Protein AF-A0A9E4BXF0-F1 (afdb_monomer_lite)

Foldseek 3Di:
DDDADEAEPVPVVVQVVCCVVPVDHHYPCPDDPVVVVVVVVVVVVCCVPPVVLWDQDPVGDIDSCHPPPVVVPPDDPDD

Sequence (79 aa):
MSQPPIFAPDKKEDILAFFQQYKYAVVADALSVDDICALNAFVDRSKGEIPREWGPDRLGVFSHAPSWTALSSQRSPTI

pLDDT: mean 81.05, std 17.48, range [43.34, 96.88]

Structure (mmCIF, N/CA/C/O backbone):
data_AF-A0A9E4BXF0-F1
#
_entry.id   AF-A0A9E4BXF0-F1
#
loop_
_atom_site.group_PDB
_atom_site.id
_atom_site.type_symbol
_atom_site.label_atom_id
_atom_site.label_alt_id
_atom_site.label_comp_id
_atom_site.label_asym_id
_atom_site.label_entity_id
_atom_site.label_seq_id
_atom_site.pdbx_PDB_ins_code
_atom_site.Cartn_x
_atom_site.Cartn_y
_atom_site.Cartn_z
_atom_site.occupancy
_atom_site.B_iso_or_equiv
_atom_site.auth_seq_id
_atom_site.auth_comp_id
_atom_site.auth_asym_id
_atom_site.auth_atom_id
_atom_site.pdbx_PDB_model_num
ATOM 1 N N . MET A 1 1 ? 6.771 -9.007 18.872 1.00 48.12 1 MET A N 1
ATOM 2 C CA . MET A 1 1 ? 5.823 -7.873 18.866 1.00 48.12 1 MET A CA 1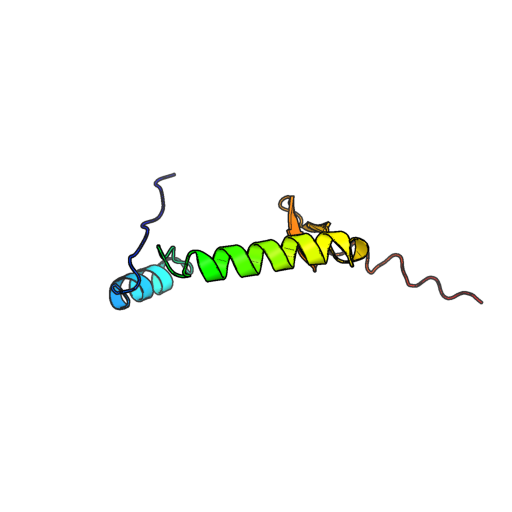
ATOM 3 C C . MET A 1 1 ? 4.484 -8.400 18.383 1.00 48.12 1 MET A C 1
ATOM 5 O O . MET A 1 1 ? 4.493 -9.194 17.451 1.00 48.12 1 MET A O 1
ATOM 9 N N . SER A 1 2 ? 3.373 -8.052 19.032 1.00 72.75 2 SER A N 1
ATOM 10 C CA . SER A 1 2 ? 2.033 -8.399 18.539 1.00 72.75 2 SER A CA 1
ATOM 11 C C . SER A 1 2 ? 1.796 -7.715 17.192 1.00 72.75 2 SER A C 1
ATOM 13 O O . SER A 1 2 ? 2.170 -6.551 17.039 1.00 72.75 2 SER A O 1
ATOM 15 N N . GLN A 1 3 ? 1.214 -8.418 16.219 1.00 77.44 3 GLN A N 1
ATOM 16 C CA . GLN A 1 3 ? 0.836 -7.792 14.951 1.00 77.44 3 GLN A CA 1
ATOM 17 C C . GLN A 1 3 ? -0.129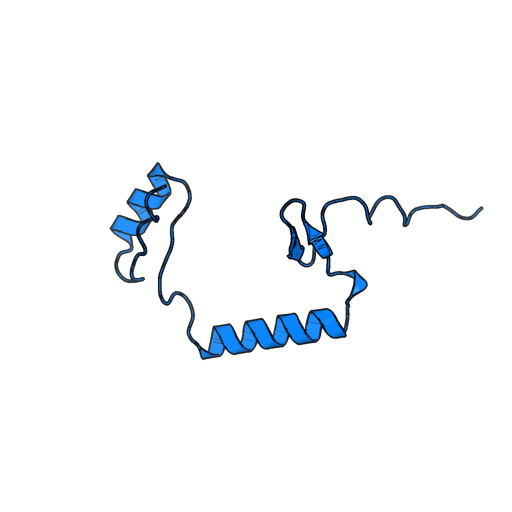 -6.623 15.215 1.00 77.44 3 GLN A C 1
ATOM 19 O O . GLN A 1 3 ? -1.001 -6.754 16.080 1.00 77.44 3 GLN A O 1
ATOM 24 N N . PRO A 1 4 ? 0.035 -5.477 14.528 1.00 83.06 4 PRO A N 1
ATOM 25 C CA . PRO A 1 4 ? -0.916 -4.380 14.641 1.00 83.06 4 PRO A CA 1
ATOM 26 C C . PRO A 1 4 ? -2.294 -4.826 14.129 1.00 83.06 4 PRO A C 1
ATOM 28 O O . PRO A 1 4 ? -2.357 -5.653 13.215 1.00 83.06 4 PRO A O 1
ATOM 31 N N . PRO A 1 5 ? -3.394 -4.296 14.691 1.00 91.44 5 PRO A N 1
ATOM 32 C CA . PRO A 1 5 ? -4.722 -4.574 14.165 1.00 91.44 5 PRO A CA 1
ATOM 33 C C . PRO A 1 5 ? -4.829 -4.075 12.720 1.00 91.44 5 PRO A C 1
ATOM 35 O O . PRO A 1 5 ? -4.337 -2.995 12.383 1.00 91.44 5 PRO A O 1
ATOM 38 N N . ILE A 1 6 ? -5.478 -4.880 11.880 1.00 94.25 6 ILE A N 1
ATOM 39 C CA . ILE A 1 6 ? -5.801 -4.545 10.494 1.00 94.25 6 ILE A CA 1
ATOM 40 C C . ILE A 1 6 ? -7.293 -4.224 10.448 1.00 94.25 6 ILE A C 1
ATOM 42 O O . ILE A 1 6 ? -8.116 -5.041 10.858 1.00 94.25 6 ILE A O 1
ATOM 46 N N . PHE A 1 7 ? -7.636 -3.031 9.975 1.00 94.69 7 PHE A N 1
ATOM 47 C CA . PHE A 1 7 ? -9.007 -2.535 9.951 1.00 94.69 7 PHE A CA 1
ATOM 48 C C . PHE A 1 7 ? -9.637 -2.704 8.571 1.00 94.69 7 PHE A C 1
ATOM 50 O O . PHE A 1 7 ? -8.980 -2.477 7.557 1.00 94.69 7 PHE A O 1
ATOM 57 N N . ALA A 1 8 ? -10.924 -3.038 8.532 1.00 93.62 8 ALA A N 1
ATOM 58 C CA . ALA A 1 8 ? -11.723 -2.883 7.323 1.00 93.62 8 ALA A CA 1
ATOM 59 C C . ALA A 1 8 ? -12.058 -1.388 7.098 1.00 93.62 8 ALA A C 1
ATOM 61 O O . ALA A 1 8 ? -12.180 -0.644 8.080 1.00 93.62 8 ALA A O 1
ATOM 62 N N . PRO A 1 9 ? -12.216 -0.918 5.844 1.00 89.19 9 PRO A N 1
ATOM 63 C CA . PRO A 1 9 ? -12.416 0.506 5.546 1.00 89.19 9 PRO A CA 1
ATOM 64 C C . PRO A 1 9 ? -13.664 1.140 6.185 1.00 89.19 9 PRO A C 1
ATOM 66 O O . PRO A 1 9 ? -13.709 2.354 6.386 1.00 89.19 9 PRO A O 1
ATOM 69 N N . ASP A 1 10 ? -14.675 0.338 6.524 1.00 92.62 10 ASP A N 1
ATOM 70 C CA . ASP A 1 10 ? -15.918 0.780 7.164 1.00 92.62 10 ASP A CA 1
ATOM 71 C C . ASP A 1 10 ? -15.738 1.149 8.650 1.00 92.62 10 ASP A C 1
ATOM 73 O O . ASP A 1 10 ? -16.563 1.867 9.216 1.00 92.62 10 ASP A O 1
ATOM 77 N N . LYS A 1 11 ? -14.638 0.733 9.291 1.00 93.94 11 LYS A N 1
ATOM 78 C CA . LYS A 1 11 ? -14.345 0.968 10.719 1.00 93.94 11 LYS A CA 1
ATOM 79 C C . LYS A 1 11 ? -13.686 2.319 10.992 1.00 93.94 11 LYS A C 1
ATOM 81 O O . LYS A 1 11 ? -12.719 2.418 11.745 1.00 93.94 11 LYS A O 1
ATOM 86 N N . LYS A 1 12 ? -14.207 3.386 10.383 1.00 93.38 12 LYS A N 1
ATOM 87 C CA . LYS A 1 12 ? -13.606 4.732 10.425 1.00 93.38 12 LYS A CA 1
ATOM 88 C C . LYS A 1 12 ? -13.320 5.230 11.847 1.00 93.38 12 LYS A C 1
ATOM 90 O O . LYS A 1 12 ? -12.259 5.800 12.084 1.00 93.38 12 LYS A O 1
ATOM 95 N N . GLU A 1 13 ? -14.254 5.051 12.774 1.00 96.50 13 GLU A N 1
ATOM 96 C CA . GLU A 1 13 ? -14.122 5.543 14.153 1.00 96.50 13 GLU A CA 1
ATOM 97 C C . GLU A 1 13 ? -13.009 4.810 14.912 1.00 96.50 13 GLU A C 1
ATOM 99 O O . GLU A 1 13 ? -12.156 5.459 15.520 1.00 96.50 13 GLU A O 1
ATOM 104 N N . ASP A 1 14 ? -12.945 3.484 14.777 1.00 94.88 14 ASP A N 1
ATOM 105 C CA . ASP A 1 14 ? -11.899 2.653 15.381 1.00 94.88 14 ASP A CA 1
ATOM 106 C C . ASP A 1 14 ? -10.518 2.971 14.788 1.00 94.88 14 ASP A C 1
ATOM 108 O O . ASP A 1 14 ? -9.538 3.115 15.523 1.00 94.88 14 ASP A O 1
ATOM 112 N N . ILE A 1 15 ? -10.445 3.154 13.463 1.00 95.25 15 ILE A N 1
ATOM 113 C CA . ILE A 1 15 ? -9.223 3.570 12.761 1.00 95.25 15 ILE A CA 1
ATOM 114 C C . ILE A 1 15 ? -8.739 4.917 13.302 1.00 95.25 15 ILE A C 1
ATOM 116 O O . ILE A 1 15 ? -7.553 5.075 13.594 1.00 95.25 15 ILE A O 1
ATOM 120 N N . LEU A 1 16 ? -9.641 5.893 13.443 1.00 95.88 16 LEU A N 1
ATOM 121 C CA . LEU A 1 16 ? -9.299 7.223 13.945 1.00 95.88 16 LEU A CA 1
ATOM 122 C C . LEU A 1 16 ? -8.839 7.175 15.403 1.00 95.88 16 LEU A C 1
ATOM 124 O O . LEU A 1 16 ? -7.836 7.809 15.727 1.00 95.88 16 LEU A O 1
ATOM 128 N N . ALA A 1 17 ? -9.516 6.414 16.264 1.00 96.06 17 ALA A N 1
ATOM 129 C CA . ALA A 1 17 ? -9.115 6.240 17.657 1.00 96.06 17 ALA A CA 1
ATOM 130 C C . ALA A 1 17 ? -7.719 5.600 17.762 1.00 96.06 17 ALA A C 1
ATOM 132 O O . ALA A 1 17 ? -6.844 6.114 18.466 1.00 96.06 17 ALA A O 1
ATOM 133 N N . PHE A 1 18 ? -7.466 4.537 16.991 1.00 95.50 18 PHE A N 1
ATOM 134 C CA . PHE A 1 18 ? -6.160 3.882 16.945 1.00 95.50 18 PHE A CA 1
ATOM 135 C C . PHE A 1 18 ? -5.074 4.826 16.412 1.00 95.50 18 PHE A C 1
ATOM 137 O O . PHE A 1 18 ? -4.008 4.961 17.016 1.00 95.50 18 PHE A O 1
ATOM 144 N N . PHE A 1 19 ? -5.352 5.554 15.329 1.00 94.81 19 PHE A N 1
ATOM 145 C CA . PHE A 1 19 ? -4.424 6.533 14.769 1.00 94.81 19 PHE A CA 1
ATOM 146 C C . PHE A 1 19 ? -4.109 7.664 15.754 1.00 94.81 19 PHE A C 1
ATOM 148 O O . PHE A 1 19 ? -2.956 8.078 15.877 1.00 94.81 19 PHE A O 1
ATOM 155 N N . GLN A 1 20 ? -5.097 8.165 16.498 1.00 96.88 20 GLN A N 1
ATOM 156 C CA . GLN A 1 20 ? -4.869 9.201 17.507 1.00 96.88 20 GLN A CA 1
ATOM 157 C C . GLN A 1 20 ? -3.888 8.738 18.588 1.00 96.88 20 GLN A C 1
ATOM 159 O O . GLN A 1 20 ? -3.018 9.525 18.980 1.00 96.88 20 GLN A O 1
ATOM 164 N N . GLN A 1 21 ? -3.985 7.478 19.014 1.00 96.25 21 GLN A N 1
ATOM 165 C CA . GLN A 1 21 ? -3.115 6.889 20.029 1.00 96.25 21 GLN A CA 1
ATOM 166 C C . GLN A 1 21 ? -1.721 6.531 19.488 1.00 96.25 21 GLN A C 1
ATOM 168 O O . GLN A 1 21 ? -0.720 6.858 20.123 1.00 96.25 21 GLN A O 1
ATOM 173 N N . TYR A 1 22 ? -1.641 5.890 18.319 1.00 94.31 22 TYR A N 1
ATOM 174 C CA . TYR A 1 22 ? -0.410 5.256 17.827 1.00 94.31 22 TYR A CA 1
ATOM 175 C C . TYR A 1 22 ? 0.253 5.969 16.644 1.00 94.31 22 TYR A C 1
ATOM 177 O O . TYR A 1 22 ? 1.379 5.633 16.287 1.00 94.31 22 TYR A O 1
ATOM 185 N N . LYS A 1 23 ? -0.406 6.972 16.053 1.00 94.62 23 LYS A N 1
ATOM 186 C CA . LYS A 1 23 ? 0.064 7.770 14.900 1.00 94.62 23 LYS A CA 1
ATOM 187 C C . LYS A 1 23 ? 0.268 6.983 13.601 1.00 94.62 23 LYS A C 1
ATOM 189 O O . LYS A 1 23 ? 0.868 7.496 12.662 1.00 94.62 23 LYS A O 1
ATOM 194 N N . TYR A 1 24 ? -0.267 5.769 13.523 1.00 93.31 24 TYR A N 1
ATOM 195 C CA . TYR A 1 24 ? -0.383 4.979 12.299 1.00 93.31 24 TYR A CA 1
ATOM 196 C C . TYR A 1 24 ? -1.662 4.138 12.350 1.00 93.31 24 TYR A C 1
ATOM 198 O O . TYR A 1 24 ? -2.249 3.971 13.417 1.00 93.31 24 TYR A O 1
ATOM 206 N N . ALA A 1 25 ? -2.085 3.610 11.204 1.00 93.31 25 ALA A N 1
ATOM 207 C CA . ALA A 1 25 ? -3.141 2.609 11.101 1.00 93.31 25 ALA A CA 1
ATOM 208 C C . ALA A 1 25 ? -2.863 1.695 9.899 1.00 93.31 25 ALA A C 1
ATOM 210 O O . ALA A 1 25 ? -2.223 2.122 8.937 1.00 93.31 25 ALA A O 1
ATOM 211 N N . VAL A 1 26 ? -3.338 0.449 9.959 1.00 93.31 26 VAL A N 1
ATOM 212 C CA . VAL A 1 26 ? -3.256 -0.513 8.852 1.00 93.31 26 VAL A CA 1
ATOM 213 C C . VAL A 1 26 ? -4.671 -0.817 8.386 1.00 93.31 26 VAL A C 1
ATOM 215 O O . VAL A 1 26 ? -5.480 -1.311 9.167 1.00 93.31 26 VAL A O 1
ATOM 218 N N . VAL A 1 27 ? -4.977 -0.508 7.130 1.00 93.56 27 VAL A N 1
ATOM 219 C CA . VAL A 1 27 ? -6.308 -0.708 6.545 1.00 93.56 27 VAL A CA 1
ATOM 220 C C . VAL A 1 27 ? -6.206 -1.774 5.458 1.00 93.56 27 VAL A C 1
ATOM 222 O O . VAL A 1 27 ? -5.367 -1.660 4.564 1.00 93.56 27 VAL A O 1
ATOM 225 N N . ALA A 1 28 ? -7.025 -2.818 5.559 1.00 92.75 28 ALA A N 1
ATOM 226 C CA . ALA A 1 28 ? -7.171 -3.833 4.523 1.00 92.75 28 ALA A CA 1
ATOM 227 C C . ALA A 1 28 ? -7.963 -3.277 3.338 1.00 92.75 28 ALA A C 1
ATOM 229 O O . ALA A 1 28 ? -8.824 -2.417 3.515 1.00 92.75 28 ALA A O 1
ATOM 230 N N . ASP A 1 29 ? -7.669 -3.788 2.142 1.00 90.19 29 ASP A N 1
ATOM 231 C CA . ASP A 1 29 ? -8.455 -3.530 0.928 1.00 90.19 29 ASP A CA 1
ATOM 232 C C . ASP A 1 29 ? -8.659 -2.033 0.623 1.00 90.19 29 ASP A C 1
ATOM 234 O O . ASP A 1 29 ? -9.674 -1.616 0.072 1.00 90.19 29 ASP A O 1
ATOM 238 N N . ALA A 1 30 ? -7.679 -1.200 0.994 1.00 90.00 30 ALA A N 1
ATOM 239 C CA . ALA A 1 30 ? -7.733 0.247 0.788 1.00 90.00 30 ALA A CA 1
ATOM 240 C C . ALA A 1 30 ? -7.676 0.648 -0.698 1.00 90.00 30 ALA A C 1
ATOM 242 O O . ALA A 1 30 ? -8.079 1.754 -1.053 1.00 90.00 30 ALA A O 1
ATOM 243 N N . LEU A 1 31 ? -7.158 -0.239 -1.551 1.00 91.38 31 LEU A N 1
ATOM 244 C CA . LEU A 1 31 ? -7.082 -0.089 -2.999 1.00 91.38 31 LEU A CA 1
ATOM 245 C C . LEU A 1 31 ? -7.624 -1.354 -3.657 1.00 91.38 31 LEU A C 1
ATOM 247 O O . LEU A 1 31 ? -7.460 -2.454 -3.123 1.00 91.38 31 LEU A O 1
ATOM 251 N N . SER A 1 32 ? -8.230 -1.199 -4.833 1.00 94.00 32 SER A N 1
ATOM 252 C CA . SER A 1 32 ? -8.620 -2.349 -5.641 1.00 94.00 32 SER A CA 1
ATOM 253 C C . SER A 1 32 ? -7.386 -3.083 -6.179 1.00 94.00 32 SER A C 1
ATOM 255 O O . SER A 1 32 ? -6.290 -2.522 -6.269 1.00 94.00 32 SER A O 1
ATOM 257 N N . VAL A 1 33 ? -7.561 -4.346 -6.574 1.00 94.62 33 VAL A N 1
ATOM 258 C CA . VAL A 1 33 ? -6.490 -5.123 -7.220 1.00 94.62 33 VAL A CA 1
ATOM 259 C C . VAL A 1 33 ? -6.011 -4.433 -8.501 1.00 94.62 33 VAL A C 1
ATOM 261 O O . VAL A 1 33 ? -4.808 -4.369 -8.739 1.00 94.62 33 VAL A O 1
ATOM 264 N N . ASP A 1 34 ? -6.929 -3.856 -9.278 1.00 96.50 34 ASP A N 1
ATOM 265 C CA . ASP A 1 34 ? -6.603 -3.166 -10.528 1.00 96.50 34 ASP A CA 1
ATOM 266 C C . ASP A 1 34 ? -5.758 -1.907 -10.283 1.00 96.50 34 ASP A C 1
ATOM 268 O O . ASP A 1 34 ? -4.770 -1.684 -10.987 1.00 96.50 34 ASP A O 1
ATOM 272 N N . ASP A 1 35 ? -6.072 -1.129 -9.240 1.00 96.00 35 ASP A N 1
ATOM 273 C CA . ASP A 1 35 ? -5.270 0.038 -8.849 1.00 96.00 35 ASP A CA 1
ATOM 274 C C . ASP A 1 35 ? -3.859 -0.377 -8.415 1.00 96.00 35 ASP A C 1
ATOM 276 O O . ASP A 1 35 ? -2.870 0.248 -8.802 1.00 96.00 35 ASP A O 1
ATOM 280 N N . ILE A 1 36 ? -3.746 -1.466 -7.647 1.00 93.94 36 ILE A N 1
ATOM 281 C CA . ILE A 1 36 ? -2.451 -2.024 -7.234 1.00 93.94 36 ILE A CA 1
ATOM 282 C C . ILE A 1 36 ? -1.650 -2.473 -8.462 1.00 93.94 36 ILE A C 1
ATOM 284 O O . ILE A 1 36 ? -0.460 -2.170 -8.569 1.00 93.94 36 ILE A O 1
ATOM 288 N N . CYS A 1 37 ? -2.286 -3.160 -9.414 1.00 96.00 37 CYS A N 1
ATOM 289 C CA . CYS A 1 37 ? -1.655 -3.566 -10.667 1.00 96.00 37 CYS A CA 1
ATOM 290 C C . CYS A 1 37 ? -1.167 -2.358 -11.478 1.00 96.00 37 CYS A C 1
ATOM 292 O O . CYS A 1 37 ? -0.029 -2.363 -11.952 1.00 96.00 37 CYS A O 1
ATOM 294 N N . ALA A 1 38 ? -1.984 -1.310 -11.600 1.00 95.94 38 ALA A N 1
ATOM 295 C CA . ALA A 1 38 ? -1.617 -0.087 -12.307 1.00 95.94 38 ALA A CA 1
ATOM 296 C C . ALA A 1 38 ? -0.427 0.631 -11.646 1.00 95.94 38 ALA A C 1
ATOM 298 O O . ALA A 1 38 ? 0.503 1.054 -12.341 1.00 95.94 38 ALA A O 1
ATOM 299 N N . LEU A 1 39 ? -0.413 0.727 -10.312 1.00 93.62 39 LEU A N 1
ATOM 300 C CA . LEU A 1 39 ? 0.693 1.321 -9.555 1.00 93.62 39 LEU A CA 1
ATOM 301 C C . LEU A 1 39 ? 1.987 0.514 -9.702 1.00 93.62 39 LEU A C 1
ATOM 303 O O . LEU A 1 39 ? 3.045 1.099 -9.935 1.00 93.62 39 LEU A O 1
ATOM 307 N N . ASN A 1 40 ? 1.914 -0.817 -9.637 1.00 92.19 40 ASN A N 1
ATOM 308 C CA . ASN A 1 40 ? 3.079 -1.677 -9.846 1.00 92.19 40 ASN A CA 1
ATOM 309 C C . ASN A 1 40 ? 3.643 -1.526 -11.264 1.00 92.19 40 ASN A C 1
ATOM 311 O O . ASN A 1 40 ? 4.843 -1.312 -11.423 1.00 92.19 40 ASN A O 1
ATOM 315 N N . ALA A 1 41 ? 2.782 -1.525 -12.286 1.00 94.06 41 ALA A N 1
ATOM 316 C CA . ALA A 1 41 ? 3.206 -1.315 -13.669 1.00 94.06 41 ALA A CA 1
ATOM 317 C C . ALA A 1 41 ? 3.867 0.060 -13.876 1.00 94.06 41 ALA A C 1
ATOM 319 O O . ALA A 1 41 ? 4.835 0.183 -14.630 1.00 94.06 41 ALA A O 1
ATOM 320 N N . PHE A 1 42 ? 3.372 1.102 -13.198 1.00 90.94 42 PHE A N 1
ATOM 321 C CA . PHE A 1 42 ? 4.017 2.413 -13.189 1.00 90.94 42 PHE A CA 1
ATOM 322 C C . PHE A 1 42 ? 5.413 2.359 -12.554 1.00 90.94 42 PHE A C 1
ATOM 324 O O . PHE A 1 42 ? 6.361 2.876 -13.144 1.00 90.94 42 PHE A O 1
ATOM 331 N N . VAL A 1 43 ? 5.556 1.724 -11.386 1.00 89.44 43 VAL A N 1
ATOM 332 C CA . VAL A 1 43 ? 6.848 1.583 -10.693 1.00 89.44 43 VAL A CA 1
ATOM 333 C C . VAL A 1 43 ? 7.853 0.820 -11.554 1.00 89.44 43 VAL A C 1
ATOM 335 O O . VAL A 1 43 ? 8.994 1.262 -11.687 1.00 89.44 43 VAL A O 1
ATOM 338 N N . ASP A 1 44 ? 7.439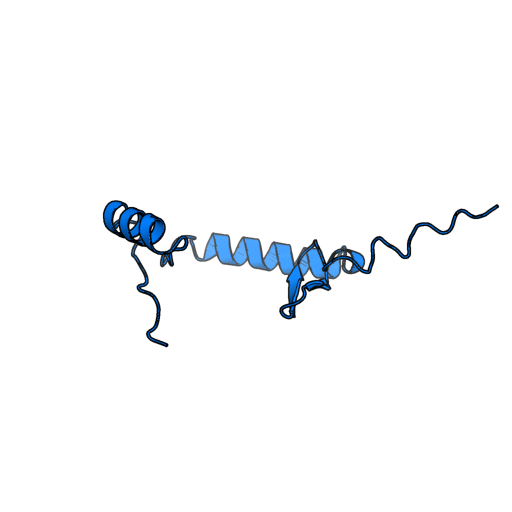 -0.283 -12.174 1.00 90.06 44 ASP A N 1
ATOM 339 C CA . ASP A 1 44 ? 8.309 -1.103 -13.021 1.00 90.06 44 ASP A CA 1
ATOM 340 C C . ASP A 1 44 ? 8.784 -0.335 -14.257 1.00 90.06 44 ASP A C 1
ATOM 342 O O . ASP A 1 44 ? 9.981 -0.314 -14.556 1.00 90.06 44 ASP A O 1
ATOM 346 N N . ARG A 1 45 ? 7.871 0.374 -14.934 1.00 91.19 45 ARG A N 1
ATOM 347 C CA . ARG A 1 45 ? 8.223 1.240 -16.066 1.00 91.19 45 ARG A CA 1
ATOM 348 C C . ARG A 1 45 ? 9.169 2.362 -15.639 1.00 91.19 45 ARG A C 1
ATOM 350 O O . ARG A 1 45 ? 10.193 2.573 -16.282 1.00 91.19 45 ARG A O 1
ATOM 357 N N . SER A 1 46 ? 8.865 3.034 -14.530 1.00 88.69 46 SER A N 1
ATOM 358 C CA . SER A 1 46 ? 9.676 4.131 -13.994 1.00 88.69 46 SER A CA 1
ATOM 359 C C . SER A 1 46 ? 11.103 3.675 -13.661 1.00 88.69 46 SER A C 1
ATOM 361 O O . SER A 1 46 ? 12.069 4.344 -14.025 1.00 88.69 46 SER A O 1
ATOM 363 N N . LYS A 1 47 ? 11.275 2.493 -13.057 1.00 86.31 47 LYS A N 1
ATOM 364 C CA . LYS A 1 47 ? 12.606 1.918 -12.796 1.00 86.31 47 LYS A CA 1
ATOM 365 C C . LYS A 1 47 ? 13.403 1.648 -14.075 1.00 86.31 47 LYS A C 1
ATOM 367 O O . LYS A 1 47 ? 14.626 1.767 -14.049 1.00 86.31 47 LYS A O 1
ATOM 372 N N . GLY A 1 48 ? 12.735 1.281 -15.168 1.00 86.94 48 GLY A N 1
ATOM 373 C CA . GLY A 1 48 ? 13.372 1.060 -16.468 1.00 86.94 48 GLY A CA 1
ATOM 374 C C . GLY A 1 48 ? 13.730 2.356 -17.201 1.00 86.94 48 GLY A C 1
ATOM 375 O O . GLY A 1 48 ? 14.818 2.461 -17.764 1.00 86.94 48 GLY A O 1
ATOM 376 N N . GLU A 1 49 ? 12.835 3.344 -17.184 1.00 89.88 49 GLU A N 1
ATOM 377 C CA . GLU A 1 49 ? 12.976 4.592 -17.949 1.00 89.88 49 GLU A CA 1
ATOM 378 C C . GLU A 1 49 ? 13.888 5.617 -17.263 1.00 89.88 49 GLU A C 1
ATOM 380 O O . GLU A 1 49 ? 14.684 6.284 -17.925 1.00 89.88 49 GLU A O 1
ATOM 385 N N . ILE A 1 50 ? 13.807 5.727 -15.934 1.00 84.44 50 ILE A N 1
ATOM 386 C CA . ILE A 1 50 ? 14.541 6.721 -15.135 1.00 84.44 50 ILE A CA 1
ATOM 387 C C . ILE A 1 50 ? 15.301 6.075 -13.966 1.00 84.44 50 ILE A C 1
ATOM 389 O O . ILE A 1 50 ? 15.176 6.501 -12.817 1.00 84.44 50 ILE A O 1
ATOM 393 N N . PRO A 1 51 ? 16.171 5.078 -14.223 1.00 81.81 51 PRO A N 1
ATOM 394 C CA . PRO A 1 51 ? 16.838 4.301 -13.175 1.00 81.81 51 PRO A CA 1
ATOM 395 C C . PRO A 1 51 ? 17.693 5.147 -12.220 1.00 81.81 51 PRO A C 1
ATOM 397 O O . PRO A 1 51 ? 17.917 4.747 -11.085 1.00 81.81 51 PRO A O 1
ATOM 400 N N . ARG A 1 52 ? 18.167 6.323 -12.658 1.00 81.88 52 ARG A N 1
ATOM 401 C CA . ARG A 1 52 ? 18.988 7.237 -11.841 1.00 81.88 52 ARG A CA 1
ATOM 402 C C . ARG A 1 52 ? 18.204 7.950 -10.739 1.00 81.88 52 ARG A C 1
ATOM 404 O O . ARG A 1 52 ? 18.823 8.455 -9.809 1.00 81.88 52 ARG A O 1
ATOM 411 N N . GLU A 1 53 ? 16.882 8.019 -10.860 1.00 82.19 53 GLU A N 1
ATOM 412 C CA . GLU A 1 53 ? 16.017 8.618 -9.840 1.00 82.19 53 GLU A CA 1
ATOM 413 C C . GLU A 1 53 ? 15.654 7.622 -8.739 1.00 82.19 53 GLU A C 1
ATOM 415 O O . GLU A 1 53 ? 15.250 8.024 -7.654 1.00 82.19 53 GLU A O 1
ATOM 420 N N . TRP A 1 54 ? 15.842 6.327 -8.988 1.00 84.19 54 TRP A N 1
ATOM 421 C CA . TRP A 1 54 ? 15.546 5.270 -8.036 1.00 84.19 54 TRP A CA 1
ATOM 422 C C . TRP A 1 54 ? 16.786 4.872 -7.242 1.00 84.19 54 TRP A C 1
ATOM 424 O O . TRP A 1 54 ? 17.857 4.629 -7.793 1.00 84.19 54 TRP A O 1
ATOM 434 N N . GLY A 1 55 ? 16.627 4.706 -5.934 1.00 81.56 55 GLY A N 1
ATOM 435 C CA . GLY A 1 55 ? 17.652 4.081 -5.106 1.00 81.56 55 GLY A CA 1
ATOM 436 C C . GLY A 1 55 ? 17.146 3.757 -3.705 1.00 81.56 55 GLY A C 1
ATOM 437 O O . GLY A 1 55 ? 16.072 4.228 -3.316 1.00 81.56 55 GLY A O 1
ATOM 438 N N . PRO A 1 56 ? 17.889 2.932 -2.952 1.00 83.00 56 PRO A N 1
ATOM 439 C CA . PRO A 1 56 ? 17.512 2.576 -1.597 1.00 83.00 56 PRO A CA 1
ATOM 440 C C . PRO A 1 56 ? 17.658 3.785 -0.667 1.00 83.00 56 PRO A C 1
ATOM 442 O O . PRO A 1 56 ? 18.627 4.543 -0.745 1.00 83.00 56 PRO A O 1
ATOM 445 N N . ASP A 1 57 ? 16.702 3.951 0.239 1.00 75.50 57 ASP A N 1
ATOM 446 C CA . ASP A 1 57 ? 16.860 4.802 1.411 1.00 75.50 57 ASP A CA 1
ATOM 447 C C . ASP A 1 57 ? 17.681 4.094 2.510 1.00 75.50 57 ASP A C 1
ATOM 449 O O . ASP A 1 57 ? 18.159 2.966 2.352 1.00 75.50 57 ASP A O 1
ATOM 453 N N . ARG A 1 58 ? 17.823 4.748 3.669 1.00 69.69 58 ARG A N 1
ATOM 454 C CA . ARG A 1 58 ? 18.533 4.209 4.846 1.00 69.69 58 ARG A CA 1
ATOM 455 C C . ARG A 1 58 ? 17.984 2.874 5.378 1.00 69.69 58 ARG A C 1
ATOM 457 O O . ARG A 1 58 ? 18.649 2.244 6.195 1.00 69.69 58 ARG A O 1
ATOM 464 N N . LEU A 1 59 ? 16.775 2.480 4.981 1.00 77.75 59 LEU A N 1
ATOM 465 C CA . LEU A 1 59 ? 16.110 1.235 5.369 1.00 77.75 59 LEU A CA 1
ATOM 466 C C . LEU A 1 59 ? 16.095 0.208 4.224 1.00 77.75 59 LEU A C 1
ATOM 468 O O . LEU A 1 59 ? 15.480 -0.847 4.364 1.00 77.75 59 LEU A O 1
ATOM 472 N N . GLY A 1 60 ? 16.767 0.491 3.102 1.00 74.94 60 GLY A N 1
ATOM 473 C CA . GLY A 1 60 ? 16.770 -0.369 1.919 1.00 74.94 60 GLY A CA 1
ATOM 474 C C . GLY A 1 60 ? 15.506 -0.248 1.064 1.00 74.94 60 GLY A C 1
ATOM 475 O O . GLY A 1 60 ? 15.310 -1.052 0.153 1.00 74.94 60 GLY A O 1
ATOM 476 N N . VAL A 1 61 ? 14.647 0.742 1.326 1.00 79.06 61 VAL A N 1
ATOM 477 C CA . VAL A 1 61 ? 13.411 0.967 0.573 1.00 79.06 61 VAL A CA 1
ATOM 478 C C . VAL A 1 61 ? 13.731 1.757 -0.691 1.00 79.06 61 VAL A C 1
ATOM 480 O O . VAL A 1 61 ? 14.221 2.883 -0.627 1.00 79.06 61 VAL A O 1
ATOM 483 N N . PHE A 1 62 ? 13.451 1.174 -1.858 1.00 76.81 62 PHE A N 1
ATOM 484 C CA . PHE A 1 62 ? 13.660 1.840 -3.145 1.00 76.81 62 PHE A CA 1
ATOM 485 C C . PHE A 1 62 ? 12.596 2.910 -3.395 1.00 76.81 62 PHE A C 1
ATOM 487 O O . PHE A 1 62 ? 11.405 2.605 -3.451 1.00 76.81 62 PHE A O 1
ATOM 494 N N . SER A 1 63 ? 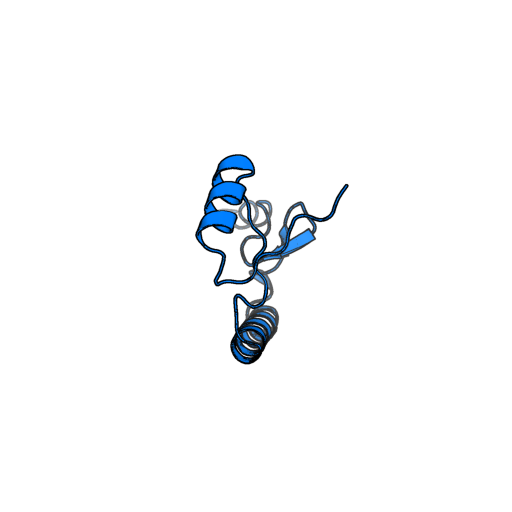13.028 4.153 -3.591 1.00 80.62 63 SER A N 1
ATOM 495 C CA . SER A 1 63 ? 12.144 5.290 -3.870 1.00 80.62 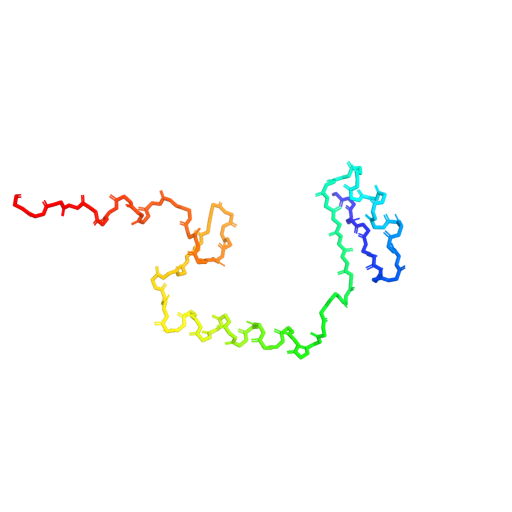63 SER A CA 1
ATOM 496 C C . SER A 1 63 ? 12.810 6.316 -4.794 1.00 80.62 63 SER A C 1
ATOM 498 O O . SER A 1 63 ? 14.010 6.227 -5.048 1.00 80.62 63 SER A O 1
ATOM 500 N N . HIS A 1 64 ? 12.032 7.303 -5.258 1.00 76.94 64 HIS A N 1
ATOM 501 C CA . HIS A 1 64 ? 12.506 8.455 -6.046 1.00 76.94 64 HIS A CA 1
ATOM 502 C C . HIS A 1 64 ? 13.388 9.447 -5.254 1.00 76.94 64 HIS A C 1
ATOM 504 O O . HIS A 1 64 ? 13.914 10.407 -5.812 1.00 76.94 64 HIS A O 1
ATOM 510 N N . ALA A 1 65 ? 13.525 9.258 -3.938 1.00 64.06 65 ALA A N 1
ATOM 511 C CA . ALA A 1 65 ? 14.310 10.119 -3.060 1.00 64.06 65 ALA A CA 1
ATOM 512 C C . ALA A 1 65 ? 15.352 9.291 -2.289 1.00 64.06 65 ALA A C 1
ATOM 514 O O . ALA A 1 65 ? 15.277 9.200 -1.059 1.00 64.06 65 ALA A O 1
ATOM 515 N N . PRO A 1 66 ? 16.325 8.668 -2.985 1.00 63.25 66 PRO A N 1
ATOM 516 C CA . PRO A 1 66 ? 17.406 7.954 -2.318 1.00 63.25 66 PRO A CA 1
ATOM 517 C C . PRO A 1 66 ? 18.107 8.915 -1.354 1.00 63.25 66 PRO A C 1
ATOM 519 O O . PRO A 1 66 ? 18.471 10.034 -1.722 1.00 63.25 66 PRO A O 1
ATOM 522 N N . SER A 1 67 ? 18.244 8.517 -0.091 1.00 57.41 67 SER A N 1
ATOM 523 C CA . SER A 1 67 ? 18.690 9.407 0.980 1.00 57.41 67 SER A CA 1
ATOM 524 C C . SER A 1 67 ? 20.077 10.003 0.695 1.00 57.41 67 SER A C 1
ATOM 526 O O . SER A 1 67 ? 21.099 9.341 0.823 1.00 57.41 67 SER A O 1
ATOM 528 N N . TRP A 1 68 ? 20.069 11.276 0.295 1.00 49.56 68 TRP A N 1
ATOM 529 C CA . TRP A 1 68 ? 21.052 12.352 0.472 1.00 49.56 68 TRP A CA 1
ATOM 530 C C . TRP A 1 68 ? 22.563 12.050 0.382 1.00 49.56 68 TRP A C 1
ATOM 532 O O . TRP A 1 68 ? 23.355 12.605 1.138 1.00 49.56 68 TRP A O 1
ATOM 542 N N . THR A 1 69 ? 23.011 11.247 -0.586 1.00 51.00 69 THR A N 1
ATOM 543 C CA . THR A 1 69 ? 24.433 11.264 -1.017 1.00 51.00 69 THR A CA 1
ATOM 544 C C . THR A 1 69 ? 24.616 11.524 -2.517 1.00 51.00 69 THR A C 1
ATOM 546 O O . THR A 1 69 ? 25.709 11.875 -2.950 1.00 51.00 69 THR A O 1
ATOM 549 N N . ALA A 1 70 ? 23.549 11.457 -3.321 1.00 47.16 70 ALA A N 1
ATOM 550 C CA . ALA A 1 70 ? 23.625 11.732 -4.762 1.00 47.16 70 ALA A CA 1
ATOM 551 C C . ALA A 1 70 ? 23.514 13.230 -5.124 1.00 47.16 70 ALA A C 1
ATOM 553 O O . ALA A 1 70 ? 23.986 13.643 -6.181 1.00 47.16 70 ALA A O 1
ATOM 554 N N . LEU A 1 71 ? 22.959 14.072 -4.242 1.00 44.94 71 LEU A N 1
ATOM 555 C CA . LEU A 1 71 ? 22.835 15.523 -4.475 1.00 44.94 71 LEU A CA 1
ATOM 556 C C . LEU A 1 71 ? 24.118 16.317 -4.167 1.00 44.94 71 LEU A C 1
ATOM 558 O O . LEU A 1 71 ? 24.247 17.459 -4.601 1.00 44.94 71 LEU A O 1
ATOM 562 N N . SER A 1 72 ? 25.089 15.720 -3.472 1.00 44.19 72 SER A N 1
ATOM 563 C CA . SER A 1 72 ? 26.393 16.330 -3.166 1.00 44.19 72 SER A CA 1
ATOM 564 C C . SER A 1 72 ? 27.466 16.061 -4.230 1.00 44.19 72 SER A C 1
ATOM 566 O O . SER A 1 72 ? 28.540 16.648 -4.151 1.00 44.19 72 SER A O 1
ATOM 568 N N . SER A 1 73 ? 27.194 15.225 -5.242 1.00 45.16 73 SER A N 1
ATOM 569 C CA . SER A 1 73 ? 28.175 14.862 -6.285 1.00 45.16 73 SER A CA 1
ATOM 570 C C . SER A 1 73 ? 27.896 15.478 -7.668 1.00 45.16 73 SER A C 1
ATOM 572 O O . SER A 1 73 ? 28.633 15.224 -8.612 1.00 45.16 73 SER A O 1
ATOM 574 N N . GLN A 1 74 ? 26.865 16.325 -7.809 1.00 48.50 74 GLN A N 1
ATOM 575 C CA . GLN A 1 74 ? 26.541 17.011 -9.078 1.00 48.50 74 GLN A CA 1
ATOM 576 C C . GLN A 1 74 ? 26.836 18.522 -9.092 1.00 48.50 74 GLN A C 1
ATOM 578 O O . GLN A 1 74 ? 26.431 19.223 -10.016 1.00 48.50 74 GLN A O 1
ATOM 583 N N . ARG A 1 75 ? 27.578 19.052 -8.113 1.00 45.28 75 ARG A N 1
ATOM 584 C CA . ARG A 1 75 ? 28.092 20.433 -8.167 1.00 45.28 75 ARG A CA 1
ATOM 585 C C . ARG A 1 75 ? 29.608 20.467 -8.016 1.00 45.28 75 ARG A C 1
ATOM 587 O O . ARG A 1 75 ? 30.127 20.958 -7.023 1.00 45.28 75 ARG A O 1
ATOM 594 N N . SER A 1 76 ? 30.315 19.991 -9.034 1.00 45.28 76 SER A N 1
ATOM 595 C CA . SER A 1 76 ? 31.621 20.567 -9.355 1.00 45.28 76 SER A CA 1
ATOM 596 C C . SER A 1 76 ? 31.370 21.707 -10.344 1.00 45.28 76 SER A C 1
ATOM 598 O O . SER A 1 76 ? 30.996 21.419 -11.483 1.00 45.28 76 SER A O 1
ATOM 600 N N . PRO A 1 77 ? 31.506 22.990 -9.958 1.00 43.34 77 PRO A N 1
ATOM 601 C CA . PRO A 1 77 ? 31.617 24.030 -10.964 1.00 43.34 77 PRO A CA 1
ATOM 602 C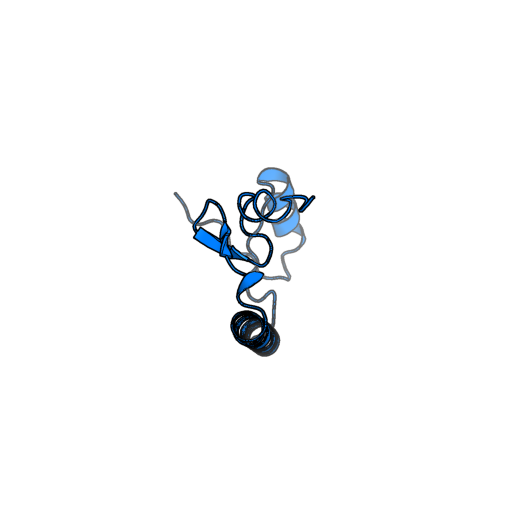 C . PRO A 1 77 ? 32.895 23.749 -11.757 1.00 43.34 77 PRO A C 1
ATOM 604 O O . PRO A 1 77 ? 33.983 23.620 -11.198 1.00 43.34 77 PRO A O 1
ATOM 607 N N . THR A 1 78 ? 32.726 23.551 -13.058 1.00 45.31 78 THR A N 1
ATOM 608 C CA . THR A 1 78 ? 33.835 23.603 -14.003 1.00 45.31 78 THR A CA 1
ATOM 609 C C . THR A 1 78 ? 34.098 25.079 -14.285 1.00 45.31 78 THR A C 1
ATOM 611 O O . THR A 1 78 ? 33.168 25.784 -14.678 1.00 45.31 78 THR A O 1
ATOM 614 N N . ILE A 1 79 ? 35.374 25.454 -14.123 1.00 44.75 79 ILE A N 1
ATOM 615 C CA . ILE A 1 79 ? 36.048 26.751 -14.351 1.00 44.75 79 ILE A CA 1
ATOM 616 C C . ILE A 1 79 ? 35.951 27.750 -13.195 1.00 44.75 79 ILE A C 1
ATOM 618 O O . ILE A 1 79 ? 34.855 28.285 -12.929 1.00 44.75 79 ILE A O 1
#

Secondary structure (DSSP, 8-state):
-PPPPEE-TT-HHHHHHHHHHHS--EETT-S-HHHHHHHHHHHHHHHHH-GGG-EE-TTS-EESS--SSSTTSS-----

Radius of gyration: 18.91 Å; chains: 1; bounding box: 52×35×38 Å